Protein AF-A0A436WM88-F1 (afdb_monomer_lite)

Secondary structure (DSSP, 8-state):
-HHHHTT---EEGGGG----S-----EE--STTS-HHHHHHHHHHHHHHHHS---------

Sequence (61 aa):
SQARLRGVAIAPGTSFRIAESPWHPAVRISLGSTTEGELRAGLSVVAKLLLGDAEHLLLAI

Radius of gyration: 13.55 Å; chains: 1; bounding box: 24×36×32 Å

Foldseek 3Di:
DQLVVVVADWAWPVVVDDDPDDDDTDIDDDDPVDDPVVSVVSVVSVVCCVPDDVPPPPPPD

pLDDT: mean 85.11, std 15.26, range [40.34, 97.06]

Structure (mmCIF, N/CA/C/O backbone):
data_AF-A0A436WM88-F1
#
_entry.id   AF-A0A436WM88-F1
#
loop_
_atom_site.group_PDB
_atom_site.id
_atom_site.type_symbol
_atom_site.label_atom_id
_atom_site.label_alt_id
_atom_site.label_comp_id
_atom_site.label_asym_id
_atom_site.label_entity_id
_atom_site.label_seq_id
_atom_site.pdbx_PDB_ins_code
_atom_site.Cartn_x
_atom_site.Cartn_y
_atom_site.Cartn_z
_atom_site.occupancy
_atom_site.B_iso_or_equiv
_atom_site.auth_seq_id
_atom_site.auth_comp_id
_atom_site.auth_asym_id
_atom_site.auth_atom_id
_atom_site.pdbx_PDB_model_num
ATOM 1 N N . SER A 1 1 ? -6.062 -9.065 -2.954 1.00 79.31 1 SER A N 1
ATOM 2 C CA . SER A 1 1 ? -4.719 -9.081 -2.338 1.00 79.31 1 SER A CA 1
ATOM 3 C C . SER A 1 1 ? -4.867 -9.336 -0.847 1.00 79.31 1 SER A C 1
ATOM 5 O O . SER A 1 1 ? -5.871 -8.912 -0.283 1.00 79.31 1 SER A O 1
ATOM 7 N N . GLN A 1 2 ? -3.885 -9.981 -0.208 1.00 86.81 2 GLN A N 1
ATOM 8 C CA . GLN A 1 2 ? -3.867 -10.189 1.251 1.00 86.81 2 GLN A CA 1
ATOM 9 C C . GLN A 1 2 ? -4.013 -8.871 2.035 1.00 86.81 2 GLN A C 1
ATOM 11 O O . GLN A 1 2 ? -4.716 -8.815 3.037 1.00 86.81 2 GLN A O 1
ATOM 16 N N . ALA A 1 3 ? -3.449 -7.773 1.518 1.00 92.00 3 ALA A N 1
ATOM 17 C CA . ALA A 1 3 ? -3.636 -6.434 2.082 1.00 92.00 3 ALA A CA 1
ATOM 18 C C . ALA A 1 3 ? -5.117 -6.014 2.139 1.00 92.00 3 ALA A C 1
ATOM 20 O O . ALA A 1 3 ? -5.578 -5.545 3.176 1.00 92.00 3 ALA A O 1
ATOM 21 N N . ARG A 1 4 ? -5.890 -6.256 1.067 1.00 92.75 4 ARG A N 1
ATOM 22 C CA . ARG A 1 4 ? -7.312 -5.876 0.998 1.00 92.75 4 ARG A CA 1
ATOM 23 C C . ARG A 1 4 ? -8.169 -6.656 1.997 1.00 92.75 4 ARG A C 1
ATOM 25 O O . ARG A 1 4 ? -9.068 -6.068 2.584 1.00 92.75 4 ARG A O 1
ATOM 32 N N . LEU A 1 5 ? -7.863 -7.937 2.232 1.00 92.50 5 LEU A N 1
ATOM 33 C CA . LEU A 1 5 ? -8.523 -8.746 3.271 1.00 92.50 5 LEU A CA 1
ATOM 34 C C . LEU A 1 5 ? -8.273 -8.198 4.685 1.00 92.50 5 LEU A C 1
ATOM 36 O O . LEU A 1 5 ? -9.083 -8.404 5.579 1.00 92.50 5 LEU A O 1
ATOM 40 N N . ARG A 1 6 ? -7.173 -7.461 4.874 1.00 92.62 6 ARG A N 1
ATOM 41 C CA . ARG A 1 6 ? -6.804 -6.784 6.124 1.00 92.62 6 ARG A CA 1
ATOM 42 C C . ARG A 1 6 ? -7.181 -5.294 6.130 1.00 92.62 6 ARG A C 1
ATOM 44 O O . ARG A 1 6 ? -6.623 -4.532 6.911 1.00 92.62 6 ARG A O 1
ATOM 51 N N . GLY A 1 7 ? -8.088 -4.870 5.245 1.00 94.12 7 GLY A N 1
ATOM 52 C CA . GLY A 1 7 ? -8.597 -3.495 5.183 1.00 94.12 7 GLY A CA 1
ATOM 53 C C . GLY A 1 7 ? -7.672 -2.475 4.509 1.00 94.12 7 GLY A C 1
ATOM 54 O O . GLY A 1 7 ? -7.949 -1.283 4.566 1.00 94.12 7 GLY A O 1
ATOM 55 N N . VAL A 1 8 ? -6.589 -2.908 3.851 1.00 95.25 8 VAL A N 1
ATOM 56 C CA . VAL A 1 8 ? -5.595 -2.011 3.237 1.00 95.25 8 VAL A CA 1
ATOM 57 C C . VAL A 1 8 ? -5.611 -2.133 1.716 1.00 95.25 8 VAL A C 1
ATOM 59 O O . VAL A 1 8 ? -5.303 -3.180 1.141 1.00 95.25 8 VAL A O 1
ATOM 62 N N . ALA A 1 9 ? -5.943 -1.036 1.037 1.00 94.50 9 ALA A N 1
ATOM 63 C CA . ALA A 1 9 ? -5.840 -0.943 -0.414 1.00 94.50 9 ALA A CA 1
ATOM 64 C C . ALA A 1 9 ? -4.413 -0.557 -0.837 1.00 94.50 9 ALA A C 1
ATOM 66 O O . ALA A 1 9 ? -3.821 0.373 -0.300 1.00 94.50 9 ALA A O 1
ATOM 67 N N . ILE A 1 10 ? -3.880 -1.263 -1.835 1.00 93.62 10 ILE A N 1
ATOM 68 C CA . ILE A 1 10 ? -2.576 -0.999 -2.460 1.00 93.62 10 ILE A CA 1
ATOM 69 C C . ILE A 1 10 ? -2.720 -1.090 -3.979 1.00 93.62 10 ILE A C 1
ATOM 71 O O . ILE A 1 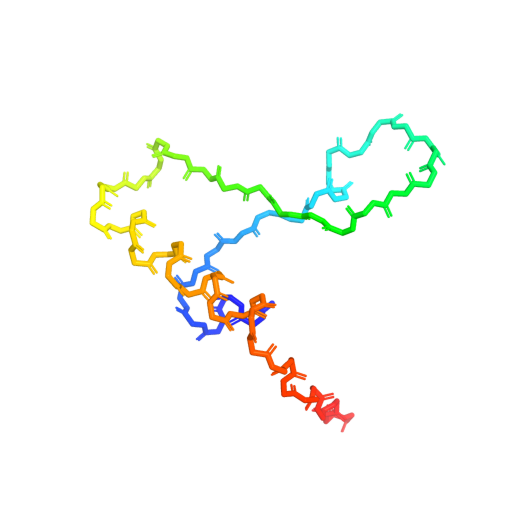10 ? -3.540 -1.872 -4.472 1.00 93.62 10 ILE A O 1
ATOM 75 N N . ALA A 1 11 ? -1.908 -0.332 -4.716 1.00 94.38 11 ALA A N 1
ATOM 76 C CA . ALA A 1 11 ? -1.833 -0.440 -6.171 1.00 94.38 11 ALA A CA 1
ATOM 77 C C . ALA A 1 11 ? -0.620 -1.295 -6.581 1.00 94.38 11 ALA A C 1
ATOM 79 O O . ALA A 1 11 ? 0.480 -1.061 -6.067 1.00 94.38 11 ALA A O 1
ATOM 80 N N . PRO A 1 12 ? -0.773 -2.276 -7.488 1.00 92.12 12 PRO A N 1
ATOM 81 C CA . PRO A 1 12 ? 0.357 -3.065 -7.962 1.00 92.12 12 PRO A CA 1
ATOM 82 C C . PRO A 1 12 ? 1.293 -2.201 -8.820 1.00 92.12 12 PRO A C 1
ATOM 84 O O . PRO A 1 12 ? 0.847 -1.390 -9.632 1.00 92.12 12 PRO A O 1
ATOM 87 N N . GLY A 1 13 ? 2.607 -2.383 -8.668 1.00 91.38 13 GLY A N 1
ATOM 88 C CA . GLY A 1 13 ? 3.612 -1.631 -9.426 1.00 91.38 13 GLY A CA 1
ATOM 89 C C . GLY A 1 13 ? 3.520 -1.845 -10.941 1.00 91.38 13 GLY A C 1
ATOM 90 O O . GLY A 1 13 ? 3.843 -0.936 -11.704 1.00 91.38 13 GLY A O 1
ATOM 91 N N . THR A 1 14 ? 3.002 -2.999 -11.377 1.00 90.56 14 THR A N 1
ATOM 92 C CA . THR A 1 14 ? 2.788 -3.333 -12.795 1.00 90.56 14 THR A CA 1
ATOM 93 C C . THR A 1 14 ? 1.854 -2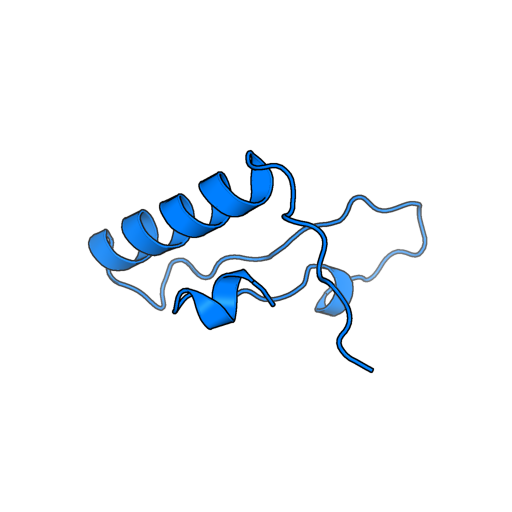.366 -13.516 1.00 90.56 14 THR A C 1
ATOM 95 O O . THR A 1 14 ? 2.071 -2.110 -14.696 1.00 90.56 14 THR A O 1
ATOM 98 N N . SER A 1 15 ? 0.868 -1.779 -12.828 1.00 90.81 15 SER A N 1
ATOM 99 C CA . SER A 1 15 ? -0.078 -0.819 -13.421 1.00 90.81 15 SER A CA 1
ATOM 100 C C . SER A 1 15 ? 0.579 0.460 -13.942 1.00 90.81 15 SER A C 1
ATOM 102 O O . SER A 1 15 ? -0.049 1.207 -14.681 1.00 90.81 15 SER A O 1
ATOM 104 N N . PHE A 1 16 ? 1.827 0.724 -13.558 1.00 88.06 16 PHE A N 1
ATOM 105 C CA . PHE A 1 16 ? 2.558 1.932 -13.932 1.00 88.06 16 PHE A CA 1
ATOM 106 C C . PHE A 1 16 ? 3.894 1.624 -14.611 1.00 88.06 16 PHE A C 1
ATOM 108 O O . PHE A 1 16 ? 4.794 2.466 -14.643 1.00 88.06 16 PHE A O 1
ATOM 115 N N . ARG A 1 17 ? 4.064 0.390 -15.085 1.00 88.44 17 ARG A N 1
ATOM 116 C CA . ARG A 1 17 ? 5.285 -0.036 -15.757 1.00 88.44 17 ARG A CA 1
ATOM 117 C C . ARG A 1 17 ? 5.352 0.583 -17.153 1.00 88.44 17 ARG A C 1
ATOM 119 O O . ARG A 1 17 ? 4.394 0.483 -17.910 1.00 88.44 17 ARG A O 1
ATOM 126 N N . ILE A 1 18 ? 6.509 1.153 -17.485 1.00 89.12 18 ILE A N 1
ATOM 127 C CA . ILE A 1 18 ? 6.809 1.718 -18.814 1.00 89.12 18 ILE A CA 1
ATOM 128 C C . ILE A 1 18 ? 8.013 1.059 -19.503 1.00 89.12 18 ILE A C 1
ATOM 130 O O . ILE A 1 18 ? 8.186 1.223 -20.702 1.00 89.12 18 ILE A O 1
ATOM 134 N N . ALA A 1 19 ? 8.847 0.329 -18.756 1.00 86.38 19 ALA A N 1
ATOM 135 C CA . ALA A 1 19 ? 10.048 -0.329 -19.267 1.00 86.38 19 ALA A CA 1
ATOM 136 C C . ALA A 1 19 ? 9.866 -1.851 -19.320 1.00 86.38 19 ALA A C 1
ATOM 138 O O . ALA A 1 19 ? 9.187 -2.431 -18.467 1.00 86.38 19 ALA A O 1
ATOM 139 N N . GLU A 1 20 ? 10.514 -2.488 -20.297 1.00 82.25 20 GLU A N 1
ATOM 140 C CA . GLU A 1 20 ? 10.483 -3.945 -20.499 1.00 82.25 20 GLU A CA 1
ATOM 141 C C . GLU A 1 20 ? 11.636 -4.695 -19.809 1.00 82.25 20 GLU A C 1
ATOM 143 O O . GLU A 1 20 ? 11.699 -5.921 -19.862 1.00 82.25 20 GLU A O 1
ATOM 148 N N . SER A 1 21 ? 12.545 -3.986 -19.133 1.00 84.44 21 SER A N 1
ATOM 149 C CA . SER A 1 21 ? 13.660 -4.599 -18.406 1.00 84.44 21 SER A CA 1
ATOM 150 C C . SER A 1 21 ? 13.184 -5.478 -17.234 1.00 84.44 21 SER A C 1
ATOM 152 O O . SER A 1 21 ? 12.072 -5.278 -16.728 1.00 84.44 21 SER A O 1
ATOM 154 N N . PRO A 1 22 ? 14.027 -6.414 -16.744 1.00 83.12 22 PRO A N 1
ATOM 155 C CA . PRO A 1 22 ? 13.729 -7.205 -15.552 1.00 83.12 22 PRO A CA 1
ATOM 156 C C . PRO A 1 22 ? 13.270 -6.328 -14.382 1.00 83.12 22 PRO A C 1
ATOM 158 O O . PRO A 1 22 ? 13.808 -5.243 -14.152 1.00 83.12 22 PRO A O 1
ATOM 161 N N . TRP A 1 23 ? 12.250 -6.792 -13.660 1.00 83.56 23 TRP A N 1
ATOM 162 C CA . TRP A 1 23 ? 11.539 -6.003 -12.656 1.00 83.56 23 TRP A CA 1
ATOM 163 C C . TRP A 1 23 ? 11.431 -6.745 -11.326 1.00 83.56 23 TRP A C 1
ATOM 165 O O . TRP A 1 23 ? 11.220 -7.957 -11.288 1.00 83.56 23 TRP A O 1
ATOM 175 N N . HIS A 1 24 ? 11.516 -5.985 -10.236 1.00 87.31 24 HIS A N 1
ATOM 176 C CA . HIS A 1 24 ? 11.249 -6.469 -8.888 1.00 87.31 24 HIS A CA 1
ATOM 177 C C . HIS A 1 24 ? 9.809 -6.147 -8.478 1.00 87.31 24 HIS A C 1
ATOM 179 O O . HIS A 1 24 ? 9.430 -4.975 -8.535 1.00 8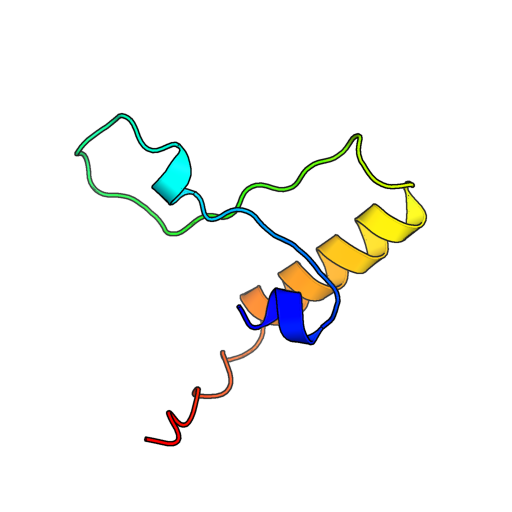7.31 24 HIS A O 1
ATOM 185 N N . PRO A 1 25 ? 9.014 -7.134 -8.018 1.00 87.50 25 PRO A N 1
ATOM 186 C CA . PRO A 1 25 ? 7.662 -6.899 -7.532 1.00 87.50 25 PRO A CA 1
ATOM 187 C C . PRO A 1 25 ? 7.589 -5.745 -6.530 1.00 87.50 25 PRO A C 1
ATOM 189 O O . PRO A 1 25 ? 8.331 -5.700 -5.553 1.00 87.50 25 PRO A O 1
ATOM 192 N N . ALA A 1 26 ? 6.679 -4.807 -6.779 1.00 91.31 26 ALA A N 1
ATOM 193 C CA . ALA A 1 26 ? 6.517 -3.602 -5.976 1.00 91.31 26 ALA A CA 1
ATOM 194 C C . ALA A 1 26 ? 5.044 -3.203 -5.871 1.00 91.31 26 ALA A C 1
ATOM 196 O O . ALA A 1 26 ? 4.209 -3.594 -6.693 1.00 91.31 26 ALA A O 1
ATOM 197 N N . VAL A 1 27 ? 4.737 -2.376 -4.874 1.00 93.56 27 VAL A N 1
ATOM 198 C CA . VAL A 1 27 ? 3.416 -1.780 -4.643 1.00 93.56 27 VAL A CA 1
ATOM 199 C C . VAL A 1 27 ? 3.574 -0.271 -4.492 1.00 93.56 27 VAL A C 1
ATOM 201 O O . VAL A 1 27 ? 4.621 0.204 -4.056 1.00 93.56 27 VAL A O 1
ATOM 204 N N . ARG A 1 28 ? 2.543 0.493 -4.849 1.00 94.06 28 ARG A N 1
ATOM 205 C CA . ARG A 1 28 ? 2.489 1.937 -4.595 1.00 94.06 28 ARG A CA 1
ATOM 206 C C . ARG A 1 28 ? 1.558 2.234 -3.428 1.00 94.06 28 ARG A C 1
ATOM 208 O O . ARG A 1 28 ? 0.480 1.643 -3.330 1.00 94.06 28 ARG A O 1
ATOM 215 N N . ILE A 1 29 ? 1.982 3.175 -2.589 1.00 93.81 29 ILE A N 1
ATOM 216 C CA . ILE A 1 29 ? 1.247 3.664 -1.422 1.00 93.81 29 ILE A CA 1
ATOM 217 C C . ILE A 1 29 ? 0.879 5.128 -1.665 1.00 93.81 29 ILE A C 1
ATOM 219 O O . ILE A 1 29 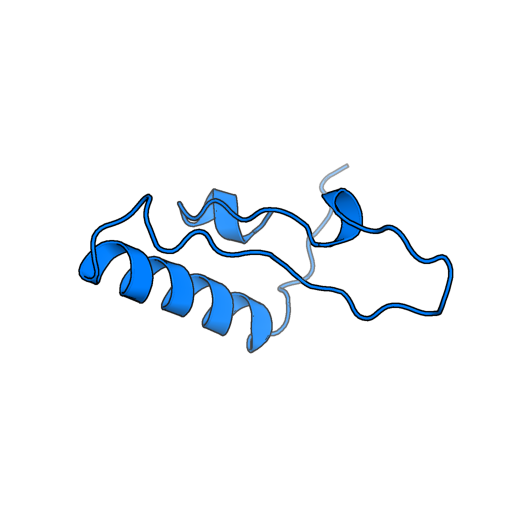? 1.735 5.933 -2.028 1.00 93.81 29 ILE A O 1
ATOM 223 N N . SER A 1 30 ? -0.397 5.460 -1.484 1.00 93.81 30 SER A N 1
ATOM 224 C CA . SER A 1 30 ? -0.862 6.847 -1.482 1.00 93.81 30 SER A CA 1
ATOM 225 C C . SER A 1 30 ? -0.624 7.451 -0.101 1.00 93.81 30 SER A C 1
ATOM 227 O O . SER A 1 30 ? -1.016 6.852 0.895 1.00 93.81 30 SER A O 1
ATOM 229 N N . LEU A 1 31 ? 0.010 8.623 -0.040 1.00 92.00 31 LEU A N 1
ATOM 230 C CA . LEU A 1 31 ? 0.284 9.319 1.223 1.00 92.00 31 LEU A CA 1
ATOM 231 C C . LEU A 1 31 ? -0.795 10.355 1.573 1.00 92.00 31 LEU A C 1
ATOM 233 O O . LEU A 1 31 ? -1.064 10.583 2.744 1.00 92.00 31 LEU A O 1
ATOM 237 N N . GLY A 1 32 ? -1.415 10.981 0.567 1.00 89.00 32 GLY A N 1
ATOM 238 C CA . GLY A 1 32 ? -2.340 12.108 0.758 1.00 89.00 32 GLY A CA 1
ATOM 239 C C . GLY A 1 32 ? -3.816 11.731 0.911 1.00 89.00 32 GLY A C 1
ATOM 240 O O . GLY A 1 32 ? -4.644 12.610 1.113 1.00 89.00 32 GLY A O 1
ATOM 241 N N . SER A 1 33 ? -4.167 10.449 0.786 1.00 88.19 33 SER A N 1
ATOM 242 C CA . SER A 1 33 ? -5.557 9.968 0.871 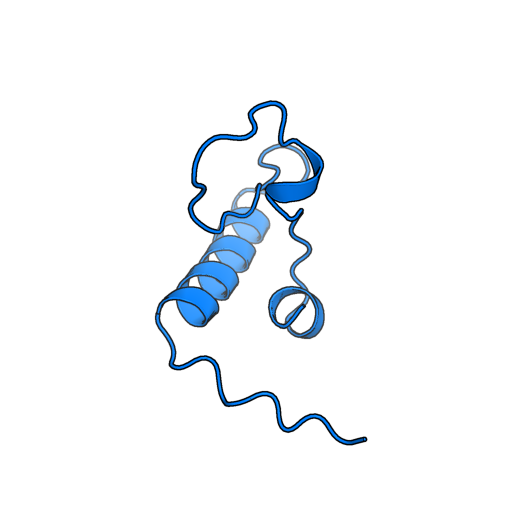1.00 88.19 33 SER A CA 1
ATOM 243 C C . SER A 1 33 ? -5.938 9.432 2.253 1.00 88.19 33 SER A C 1
ATOM 245 O O . SER A 1 33 ? -6.998 8.832 2.398 1.00 88.19 33 SER A O 1
ATOM 247 N N . THR A 1 34 ? -5.049 9.571 3.235 1.00 92.56 34 THR A N 1
ATOM 248 C CA . THR A 1 34 ? -5.174 9.005 4.582 1.00 92.56 34 THR A CA 1
ATOM 249 C C . THR A 1 34 ? -4.611 9.978 5.609 1.00 92.56 34 THR A C 1
ATOM 251 O O . THR A 1 34 ? -3.672 10.717 5.316 1.00 92.56 34 THR A O 1
ATOM 254 N N . THR A 1 35 ? -5.126 9.935 6.831 1.00 95.94 35 THR A N 1
ATOM 255 C CA . THR A 1 35 ? -4.485 10.552 7.999 1.00 95.94 35 THR A CA 1
ATOM 256 C C . THR A 1 35 ? -3.144 9.874 8.318 1.00 95.94 35 THR A C 1
ATOM 258 O O . THR A 1 35 ? -2.874 8.756 7.872 1.00 95.94 35 THR A O 1
ATOM 261 N N . GLU A 1 36 ? -2.295 10.507 9.136 1.00 96.12 36 GLU A N 1
ATOM 262 C CA . GLU A 1 36 ? -1.028 9.895 9.574 1.00 96.12 36 GLU A CA 1
ATOM 263 C C . GLU A 1 36 ? -1.252 8.554 10.299 1.00 96.12 36 GLU A C 1
ATOM 265 O O . GLU A 1 36 ? -0.523 7.585 10.072 1.00 96.12 36 GLU A O 1
ATOM 270 N N . GLY A 1 37 ? -2.281 8.478 11.150 1.00 97.06 37 GLY A N 1
ATOM 271 C CA . GLY A 1 37 ? -2.629 7.261 11.885 1.00 97.06 37 GLY A CA 1
ATOM 272 C C . GLY A 1 37 ? -3.034 6.113 10.959 1.00 97.06 37 GLY A C 1
ATOM 273 O O . GLY A 1 37 ? -2.539 4.994 11.105 1.00 97.06 37 GLY A O 1
ATOM 274 N N . GLU A 1 38 ? -3.872 6.398 9.963 1.00 96.38 38 GLU A N 1
ATOM 275 C CA . GLU A 1 38 ? -4.277 5.428 8.939 1.00 96.38 38 GLU A CA 1
ATOM 276 C C . GLU A 1 38 ? -3.096 4.988 8.069 1.00 96.38 38 GLU A C 1
ATOM 278 O O . GLU A 1 38 ? -2.944 3.794 7.804 1.00 96.38 38 GLU A O 1
ATOM 283 N N . LEU A 1 39 ? -2.216 5.920 7.684 1.00 96.12 39 LEU A N 1
ATOM 284 C CA . LEU A 1 39 ? -1.003 5.603 6.933 1.00 96.12 39 LEU A CA 1
ATOM 285 C C . LEU A 1 39 ? -0.097 4.657 7.732 1.00 96.12 39 LEU A C 1
ATOM 287 O O . LEU A 1 39 ? 0.343 3.628 7.217 1.00 96.12 39 LEU A O 1
ATOM 291 N N . ARG A 1 40 ? 0.144 4.962 9.012 1.00 96.88 40 ARG A N 1
ATOM 292 C CA . ARG A 1 40 ? 0.948 4.126 9.915 1.00 96.88 40 ARG A CA 1
ATOM 293 C C . ARG A 1 40 ? 0.345 2.731 10.087 1.00 96.88 40 ARG A C 1
ATOM 295 O O . ARG A 1 40 ? 1.074 1.735 10.023 1.00 96.88 40 ARG A O 1
ATOM 302 N N . ALA A 1 41 ? -0.970 2.643 10.284 1.00 96.00 41 ALA A N 1
ATOM 303 C CA . ALA A 1 41 ? -1.678 1.372 10.403 1.00 96.00 41 ALA A CA 1
ATOM 304 C C . ALA A 1 41 ? -1.574 0.549 9.107 1.00 96.00 41 ALA A C 1
ATOM 306 O O . ALA A 1 41 ? -1.200 -0.627 9.145 1.00 96.00 41 ALA A O 1
ATOM 307 N N . GLY A 1 42 ? -1.812 1.183 7.955 1.00 95.38 42 GLY A N 1
ATOM 308 C CA . GLY A 1 42 ? -1.716 0.555 6.641 1.00 95.38 42 GLY A CA 1
ATOM 309 C C . GLY A 1 42 ? -0.312 0.031 6.333 1.00 95.38 42 GLY A C 1
ATOM 310 O O . GLY A 1 42 ? -0.151 -1.130 5.951 1.00 95.38 42 GLY A O 1
ATOM 311 N N . LEU A 1 43 ? 0.722 0.841 6.576 1.00 95.69 43 LEU A N 1
ATOM 312 C CA . LEU A 1 43 ? 2.121 0.438 6.397 1.00 95.69 43 LEU A CA 1
ATOM 313 C C . LEU A 1 43 ? 2.517 -0.719 7.320 1.00 95.69 43 LEU A C 1
ATOM 315 O O . LEU A 1 43 ? 3.253 -1.608 6.898 1.00 95.69 43 LEU A O 1
ATOM 319 N N . SER A 1 44 ? 1.985 -0.769 8.544 1.00 95.38 44 SER A N 1
ATOM 320 C CA . SER A 1 44 ? 2.236 -1.885 9.465 1.00 95.38 44 SER A CA 1
ATOM 321 C C . SER A 1 44 ? 1.669 -3.209 8.937 1.00 95.38 44 SER A C 1
ATOM 323 O O . SER A 1 44 ? 2.290 -4.258 9.103 1.00 95.38 44 SER A O 1
ATOM 325 N N . VAL A 1 45 ? 0.509 -3.183 8.270 1.00 94.50 45 VAL A N 1
ATOM 326 C CA . VAL A 1 45 ? -0.053 -4.363 7.590 1.00 94.50 45 VAL A CA 1
ATOM 327 C C . VAL A 1 45 ? 0.821 -4.776 6.408 1.00 94.50 45 VAL A C 1
ATOM 329 O O . VAL A 1 45 ? 1.121 -5.959 6.266 1.00 94.50 45 VAL A O 1
ATOM 332 N N . VAL A 1 46 ? 1.255 -3.820 5.581 1.00 93.81 46 VAL A N 1
ATOM 333 C CA . VAL A 1 46 ? 2.128 -4.095 4.427 1.00 93.81 46 VAL A CA 1
ATOM 334 C C . VAL A 1 46 ? 3.456 -4.707 4.877 1.00 93.81 46 VAL A C 1
ATOM 336 O O . VAL A 1 46 ? 3.868 -5.719 4.320 1.00 93.81 46 VAL A O 1
ATOM 339 N N . ALA A 1 47 ? 4.083 -4.164 5.924 1.00 93.75 47 ALA A N 1
ATOM 340 C CA . ALA A 1 47 ? 5.320 -4.703 6.484 1.00 93.75 47 ALA A CA 1
ATOM 341 C C . ALA A 1 47 ? 5.144 -6.143 6.991 1.00 93.75 47 ALA A C 1
ATOM 343 O O . ALA A 1 47 ? 5.961 -7.002 6.680 1.00 93.75 47 ALA A O 1
ATOM 344 N N . LYS A 1 48 ? 4.047 -6.442 7.702 1.00 91.50 48 LYS A N 1
ATOM 345 C CA . LYS A 1 48 ? 3.739 -7.811 8.153 1.00 91.50 48 LYS A CA 1
ATOM 346 C C . LYS A 1 48 ? 3.556 -8.788 6.991 1.00 91.50 48 LYS A C 1
ATOM 348 O O . LYS A 1 48 ? 3.992 -9.924 7.095 1.00 91.50 48 LYS A O 1
ATOM 353 N N . LEU A 1 49 ? 2.922 -8.356 5.901 1.00 89.81 49 LEU A N 1
ATOM 354 C CA . LEU A 1 49 ? 2.745 -9.184 4.703 1.00 89.81 49 LEU A CA 1
ATOM 355 C C . LEU A 1 49 ? 4.046 -9.390 3.917 1.00 89.81 49 LEU A C 1
ATOM 357 O O . LEU A 1 49 ? 4.168 -10.396 3.231 1.00 89.81 49 LEU A O 1
ATOM 361 N N . LEU A 1 50 ? 4.981 -8.439 3.987 1.00 88.69 50 LEU A N 1
ATOM 362 C CA . LEU A 1 50 ? 6.295 -8.538 3.348 1.00 88.69 50 LEU A CA 1
ATOM 363 C C . LEU A 1 50 ? 7.269 -9.414 4.151 1.00 88.69 50 LEU A C 1
ATOM 365 O O . LEU A 1 50 ? 8.096 -10.096 3.558 1.00 88.69 50 LEU A O 1
ATOM 369 N N . LEU A 1 51 ? 7.198 -9.340 5.484 1.00 88.12 51 LEU A N 1
ATOM 370 C CA . LEU A 1 51 ? 8.120 -10.011 6.405 1.00 88.12 51 LEU A CA 1
ATOM 371 C C . LEU A 1 51 ? 7.629 -11.380 6.888 1.00 88.12 51 LEU A C 1
ATOM 373 O O . LEU A 1 51 ? 8.437 -12.173 7.359 1.00 88.12 51 LEU A O 1
ATOM 377 N N . GLY A 1 52 ? 6.323 -11.639 6.845 1.00 79.06 52 GLY A N 1
ATOM 378 C CA . GLY A 1 52 ? 5.785 -12.963 7.131 1.00 79.06 52 GLY A CA 1
ATOM 379 C C . GLY A 1 52 ? 6.018 -13.906 5.957 1.00 79.06 52 GLY A C 1
ATOM 380 O O . GLY A 1 52 ? 6.003 -13.466 4.806 1.00 79.06 52 GLY A O 1
ATOM 381 N N . ASP A 1 53 ? 6.154 -15.205 6.239 1.00 55.75 53 ASP A N 1
ATOM 382 C CA . ASP A 1 53 ? 5.886 -16.214 5.217 1.00 55.75 53 ASP A CA 1
ATOM 383 C C . ASP A 1 53 ? 4.495 -15.909 4.679 1.00 55.75 53 ASP A C 1
ATOM 385 O O . ASP A 1 53 ? 3.528 -15.813 5.442 1.00 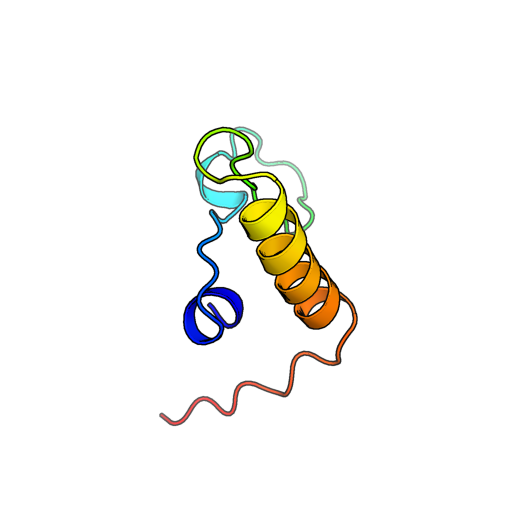55.75 53 ASP A O 1
ATOM 389 N N . ALA A 1 54 ? 4.409 -15.652 3.376 1.00 55.75 54 ALA A N 1
ATOM 390 C CA . ALA A 1 54 ? 3.143 -15.534 2.689 1.00 55.75 54 ALA A CA 1
ATOM 391 C C . ALA A 1 54 ? 2.438 -16.875 2.887 1.00 55.75 54 ALA A C 1
ATOM 393 O O . ALA A 1 54 ? 2.684 -17.789 2.104 1.00 55.75 54 ALA A O 1
ATOM 394 N N . GLU A 1 55 ? 1.655 -17.001 3.973 1.00 52.62 55 GLU A N 1
ATOM 395 C CA . GLU A 1 55 ? 0.878 -18.191 4.305 1.00 52.62 55 GLU A CA 1
ATOM 396 C C . GLU A 1 55 ? 0.283 -18.656 2.998 1.00 52.62 55 GLU A C 1
ATOM 398 O O . GLU A 1 55 ? -0.457 -17.897 2.355 1.00 52.62 55 GLU A O 1
ATOM 403 N N . HIS A 1 56 ? 0.764 -19.823 2.556 1.00 48.22 56 HIS A N 1
ATOM 404 C CA . HIS A 1 56 ? 0.467 -20.368 1.253 1.00 48.22 56 HIS A CA 1
ATOM 405 C C . HIS A 1 56 ? -1.020 -20.174 1.027 1.00 48.22 56 HIS A C 1
ATOM 407 O O . HIS A 1 56 ? -1.844 -20.726 1.755 1.00 48.22 56 HIS A O 1
ATOM 413 N N . LEU A 1 57 ? -1.346 -19.321 0.055 1.00 51.66 57 LEU A N 1
ATOM 414 C CA . LEU A 1 57 ? -2.683 -19.230 -0.488 1.00 51.66 57 LEU A CA 1
ATOM 415 C C . LEU A 1 57 ? -2.992 -20.638 -0.987 1.00 51.66 57 LEU A C 1
ATOM 417 O O . LEU A 1 57 ? -2.627 -20.998 -2.104 1.00 51.66 57 LEU A O 1
ATOM 421 N N . LEU A 1 58 ? -3.618 -21.447 -0.132 1.00 51.34 58 LEU A N 1
ATOM 422 C CA . LEU A 1 58 ? -4.421 -22.570 -0.557 1.00 51.34 58 LEU A CA 1
ATOM 423 C C . LEU A 1 58 ? -5.469 -21.942 -1.467 1.00 51.34 58 LEU A C 1
ATOM 425 O O . LEU A 1 58 ? -6.447 -21.346 -1.019 1.00 51.34 58 LEU A O 1
ATOM 429 N N . LEU A 1 59 ? -5.172 -21.986 -2.764 1.00 45.28 59 LEU A N 1
ATOM 430 C CA . LEU A 1 59 ? -6.147 -21.857 -3.824 1.00 45.28 59 LEU A CA 1
ATOM 431 C C . LEU A 1 59 ? -7.189 -22.940 -3.550 1.00 45.28 59 LEU A C 1
ATOM 433 O O . LEU A 1 59 ? -6.992 -24.101 -3.898 1.00 45.28 59 LEU A O 1
ATOM 437 N N . ALA A 1 60 ? -8.268 -22.566 -2.865 1.00 40.34 60 ALA A N 1
ATOM 438 C CA . ALA A 1 60 ? -9.516 -23.289 -2.982 1.00 40.34 60 ALA A CA 1
ATOM 439 C C . ALA A 1 60 ? -9.996 -23.041 -4.416 1.00 40.34 60 ALA A C 1
ATOM 441 O O . ALA A 1 60 ? -10.445 -21.942 -4.751 1.00 40.34 60 ALA A O 1
ATOM 442 N N . ILE A 1 61 ? -9.726 -24.033 -5.263 1.00 49.28 61 ILE A N 1
ATOM 443 C CA . ILE A 1 61 ? -10.377 -24.239 -6.556 1.00 49.28 61 ILE A CA 1
ATOM 444 C C . ILE A 1 61 ? -11.848 -24.556 -6.281 1.00 49.28 61 ILE A C 1
ATOM 446 O O . ILE A 1 61 ? -12.096 -25.308 -5.308 1.00 49.28 61 ILE A O 1
#